Protein AF-A0A942BMK8-F1 (afdb_monomer)

Mean predicted aligned error: 6.66 Å

Secondary structure (DSSP, 8-state):
-HHHHHHHHHTT-EEEE---TT-TT-EEEEEE-TTS--EEEEEEEE-TTS-EEEEEEEE--TT-THHHHHHHHHHHHHHTT-----

pLDDT: mean 82.0, std 14.3, range [35.59, 95.75]

Radius of gyration: 13.51 Å; Cα contacts (8 Å, |Δi|>4): 136; chains: 1; bounding box: 29×40×32 Å

Foldseek 3Di:
DVQLVVLLVVVQWDKDWDADPVANPKTKIWIDHPPWDWIWIWIWHQDPVRDIDIDIDTGDDPTPPVNVVSVVSNVCRVPVPPDDDD

Sequence (86 aa):
MDRVLAALEGYGLDGRELGLASVPTGRHWHFRKPGEKGTLELTSVPGEDGMVELVVEVRRNRRGEWCADAVGVVERTAVGGDSGNA

Structure (mmCIF, N/CA/C/O backbone):
data_AF-A0A942BMK8-F1
#
_entry.id   AF-A0A942BMK8-F1
#
loop_
_atom_site.group_PDB
_atom_site.id
_atom_site.type_symbol
_atom_site.label_atom_id
_atom_site.label_alt_id
_atom_site.label_comp_id
_atom_site.label_asym_id
_atom_site.label_entity_id
_atom_site.label_seq_id
_atom_site.pdbx_PDB_ins_code
_atom_site.Cartn_x
_atom_site.Cartn_y
_atom_site.Cartn_z
_atom_site.occupancy
_ato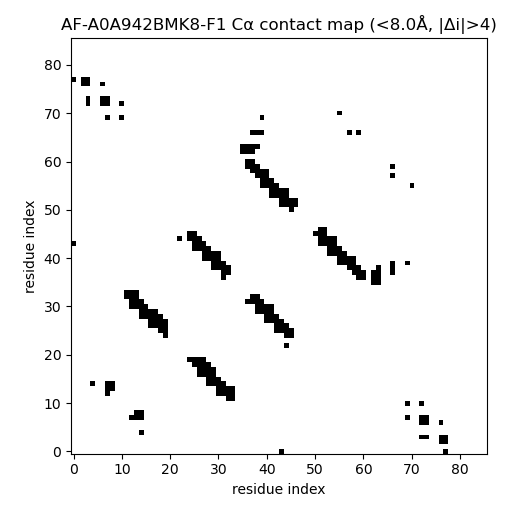m_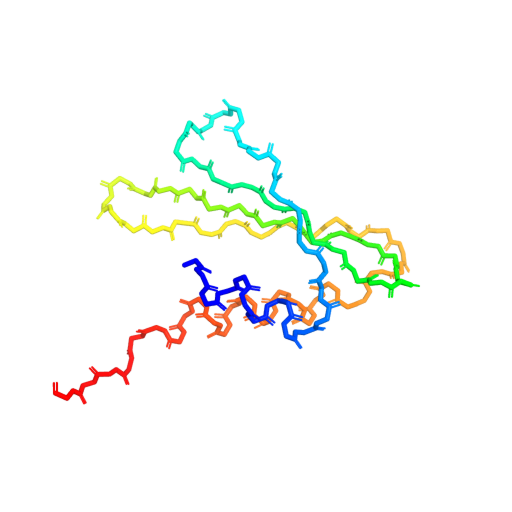site.B_iso_or_equiv
_atom_site.auth_seq_id
_atom_site.auth_comp_id
_atom_site.auth_asym_id
_atom_site.auth_atom_id
_atom_site.pdbx_PDB_model_num
ATOM 1 N N . MET A 1 1 ? 4.539 -9.025 -4.431 1.00 84.38 1 MET A N 1
ATOM 2 C CA . MET A 1 1 ? 3.906 -7.753 -4.022 1.00 84.38 1 MET A CA 1
ATOM 3 C C . MET A 1 1 ? 2.420 -7.924 -3.720 1.00 84.38 1 MET A C 1
ATOM 5 O O . MET A 1 1 ? 2.036 -7.660 -2.593 1.00 84.38 1 MET A O 1
ATOM 9 N N . ASP A 1 2 ? 1.599 -8.423 -4.646 1.00 87.94 2 ASP A N 1
ATOM 10 C CA . ASP A 1 2 ? 0.131 -8.490 -4.473 1.00 87.94 2 ASP A CA 1
ATOM 11 C C . ASP A 1 2 ? -0.331 -9.165 -3.174 1.00 87.94 2 ASP A C 1
ATOM 13 O O . ASP A 1 2 ? -1.235 -8.669 -2.508 1.00 87.94 2 ASP A O 1
ATOM 17 N N . ARG A 1 3 ? 0.350 -10.238 -2.745 1.00 90.12 3 ARG A N 1
ATOM 18 C CA . ARG A 1 3 ? 0.085 -10.886 -1.449 1.00 90.12 3 ARG A CA 1
ATOM 19 C C . ARG A 1 3 ? 0.286 -9.946 -0.257 1.00 90.12 3 ARG A C 1
ATOM 21 O O . ARG A 1 3 ? -0.526 -9.958 0.656 1.00 90.12 3 ARG A O 1
ATOM 28 N N . VAL A 1 4 ? 1.346 -9.133 -0.269 1.00 91.06 4 VAL A N 1
ATOM 29 C CA . VAL A 1 4 ? 1.636 -8.155 0.794 1.00 91.06 4 VAL A CA 1
ATOM 30 C C . VAL A 1 4 ? 0.553 -7.080 0.826 1.00 91.06 4 VAL A C 1
ATOM 32 O O . VAL A 1 4 ? 0.051 -6.768 1.900 1.00 91.06 4 VAL A O 1
ATOM 35 N N . LEU A 1 5 ? 0.151 -6.562 -0.339 1.00 93.38 5 LEU A N 1
ATOM 36 C CA . LEU A 1 5 ? -0.917 -5.560 -0.432 1.00 93.38 5 LEU A CA 1
ATOM 37 C C . LEU A 1 5 ? -2.243 -6.115 0.115 1.00 93.38 5 LEU A C 1
ATOM 39 O O . LEU A 1 5 ? -2.850 -5.488 0.979 1.00 93.38 5 LEU A O 1
ATOM 43 N N . ALA A 1 6 ? -2.631 -7.323 -0.305 1.00 94.38 6 ALA A N 1
ATOM 44 C CA . ALA A 1 6 ? -3.842 -7.989 0.176 1.00 94.38 6 ALA A CA 1
ATOM 45 C C . ALA A 1 6 ? -3.792 -8.298 1.683 1.00 94.38 6 ALA A C 1
ATOM 47 O O . ALA A 1 6 ? -4.801 -8.187 2.376 1.00 94.38 6 ALA A O 1
ATOM 48 N N . ALA A 1 7 ? -2.623 -8.664 2.218 1.00 94.69 7 ALA A N 1
ATOM 49 C CA . ALA A 1 7 ? -2.458 -8.913 3.648 1.00 94.69 7 ALA A CA 1
ATOM 50 C C . ALA A 1 7 ? -2.595 -7.628 4.481 1.00 94.69 7 ALA A C 1
ATOM 52 O O . ALA A 1 7 ? -3.196 -7.657 5.553 1.00 94.69 7 ALA A O 1
ATOM 53 N N . LEU A 1 8 ? -2.075 -6.498 3.991 1.00 94.75 8 LEU A N 1
ATOM 54 C CA . LEU A 1 8 ? -2.231 -5.196 4.646 1.00 94.75 8 LEU A CA 1
ATOM 55 C C . LEU A 1 8 ? -3.683 -4.701 4.590 1.00 94.75 8 LEU A C 1
ATOM 57 O O . LEU A 1 8 ? -4.184 -4.188 5.588 1.00 94.75 8 LEU A O 1
ATOM 61 N N . GLU A 1 9 ? -4.378 -4.919 3.473 1.00 95.38 9 GLU A N 1
ATOM 62 C CA . GLU A 1 9 ? -5.811 -4.627 3.348 1.00 95.38 9 GLU A CA 1
ATOM 63 C C . GLU A 1 9 ? -6.645 -5.505 4.297 1.00 95.38 9 GLU A C 1
ATOM 65 O O . GLU A 1 9 ? -7.473 -4.998 5.051 1.00 95.38 9 GLU A O 1
ATOM 70 N N . GLY A 1 10 ? -6.350 -6.808 4.373 1.00 95.75 10 GLY A N 1
ATOM 71 C CA . GLY A 1 10 ? -6.969 -7.730 5.333 1.00 95.75 10 GLY A CA 1
ATOM 72 C C . GLY A 1 10 ? -6.655 -7.412 6.802 1.00 95.75 10 GLY A C 1
ATOM 73 O O . GLY A 1 10 ? -7.448 -7.733 7.685 1.00 95.75 10 GLY A O 1
ATOM 74 N N . TYR A 1 11 ? -5.534 -6.735 7.072 1.00 94.12 11 TYR A N 1
ATOM 75 C CA . TYR A 1 11 ? -5.197 -6.176 8.386 1.00 94.12 11 TYR A CA 1
ATOM 76 C C . TYR A 1 11 ? -5.970 -4.875 8.702 1.00 94.12 11 TYR A C 1
ATOM 78 O O . TYR A 1 11 ? -5.892 -4.350 9.815 1.00 94.12 11 TYR A O 1
ATOM 86 N N . GLY A 1 12 ? -6.752 -4.362 7.748 1.00 95.69 12 GLY A N 1
ATOM 87 C CA . GLY A 1 12 ? -7.576 -3.163 7.895 1.00 95.69 12 GLY A CA 1
ATOM 88 C C . GLY A 1 12 ? -6.842 -1.867 7.560 1.00 95.69 12 GLY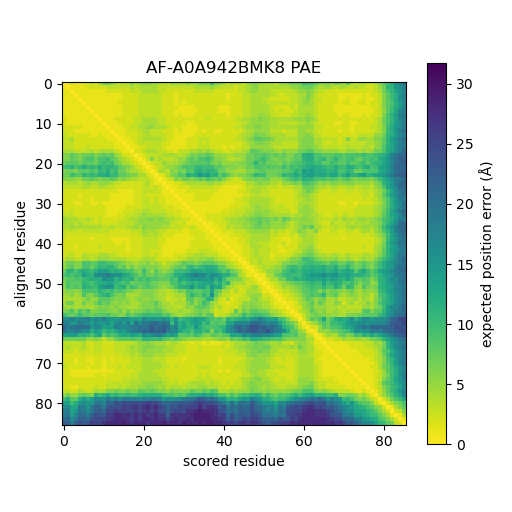 A C 1
ATOM 89 O O . GLY A 1 12 ? -7.149 -0.829 8.152 1.00 95.69 12 GLY A O 1
ATOM 90 N N . LEU A 1 13 ? -5.844 -1.918 6.671 1.00 95.06 13 LEU A N 1
ATOM 91 C CA . LEU A 1 13 ? -5.146 -0.729 6.187 1.00 95.06 13 LEU A CA 1
ATOM 92 C C . LEU A 1 13 ? -5.635 -0.310 4.806 1.00 95.06 13 LEU A C 1
ATOM 94 O O . LEU A 1 13 ? -5.688 -1.114 3.880 1.00 95.06 13 LEU A O 1
ATOM 98 N N . ASP A 1 14 ? -5.842 0.992 4.650 1.00 94.88 14 ASP A N 1
ATOM 99 C CA . ASP A 1 14 ? -6.124 1.617 3.367 1.00 94.88 14 ASP A CA 1
ATOM 100 C C . ASP A 1 14 ? -4.806 2.052 2.719 1.00 94.88 14 ASP A C 1
ATOM 102 O O . ASP A 1 14 ? -4.100 2.929 3.237 1.00 94.88 14 ASP A O 1
ATOM 106 N N . GLY A 1 15 ? -4.465 1.432 1.589 1.00 93.56 15 GLY A N 1
ATOM 107 C CA . GLY A 1 15 ? -3.265 1.731 0.809 1.00 93.56 15 GLY A CA 1
ATOM 108 C C . GLY A 1 15 ? -3.531 2.685 -0.353 1.00 93.56 15 GLY A C 1
ATOM 109 O O . GLY A 1 15 ? -4.474 2.504 -1.119 1.00 93.56 15 GLY A O 1
ATOM 110 N N . ARG A 1 16 ? -2.658 3.679 -0.542 1.00 94.44 16 ARG A N 1
ATOM 111 C CA . ARG A 1 16 ? -2.631 4.527 -1.743 1.00 94.44 16 ARG A CA 1
ATOM 112 C C . ARG A 1 16 ? -1.264 4.463 -2.407 1.00 94.44 16 ARG A C 1
ATOM 114 O O . ARG A 1 16 ? -0.270 4.814 -1.777 1.00 94.44 16 ARG A O 1
ATOM 121 N N . GLU A 1 17 ? -1.232 4.096 -3.685 1.00 94.25 17 GLU A N 1
ATOM 122 C CA . GLU A 1 17 ? -0.022 4.164 -4.510 1.00 94.25 17 GLU A CA 1
ATOM 123 C C . GLU A 1 17 ? 0.276 5.617 -4.911 1.00 94.25 17 GLU A C 1
ATOM 125 O O . GLU A 1 17 ? -0.625 6.359 -5.314 1.00 94.25 17 GLU A O 1
ATOM 130 N N . LEU A 1 18 ? 1.533 6.036 -4.763 1.00 87.88 18 LEU A N 1
ATOM 131 C CA . LEU A 1 18 ? 1.993 7.404 -5.036 1.00 87.88 18 LEU A CA 1
ATOM 132 C C . LEU A 1 18 ? 3.054 7.481 -6.147 1.00 87.88 18 LEU A C 1
ATOM 134 O O . LEU A 1 18 ? 3.382 8.582 -6.584 1.00 87.88 18 LEU A O 1
ATOM 138 N N . GLY A 1 19 ? 3.549 6.333 -6.626 1.00 78.75 19 GLY A N 1
ATOM 139 C CA . GLY A 1 19 ? 4.676 6.250 -7.562 1.00 78.75 19 GLY A CA 1
ATOM 140 C C . 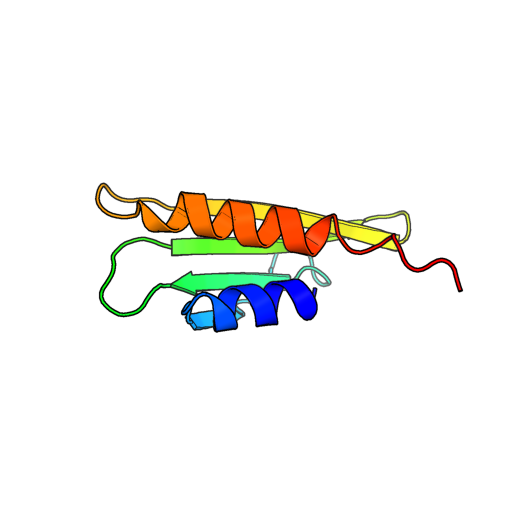GLY A 1 19 ? 6.013 6.639 -6.916 1.00 78.75 19 GLY A C 1
ATOM 141 O O 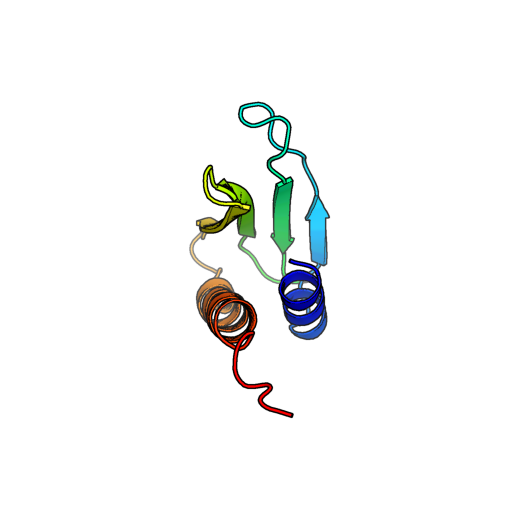. GLY A 1 19 ? 6.045 7.243 -5.844 1.00 78.75 19 GLY A O 1
ATOM 142 N N . LEU A 1 20 ? 7.133 6.281 -7.550 1.00 81.38 20 LEU A N 1
ATOM 143 C CA . LEU A 1 20 ? 8.473 6.595 -7.048 1.00 81.38 20 LEU A CA 1
ATOM 144 C C . LEU A 1 20 ? 9.288 7.332 -8.118 1.00 81.38 20 LEU A C 1
ATOM 146 O O . LEU A 1 20 ? 9.744 6.742 -9.090 1.00 81.38 20 LEU A O 1
ATOM 150 N N . ALA A 1 21 ? 9.473 8.643 -7.950 1.00 77.31 21 ALA A N 1
ATOM 151 C CA . ALA A 1 21 ? 10.103 9.482 -8.976 1.00 77.31 21 ALA A CA 1
ATOM 152 C C . ALA A 1 21 ? 11.583 9.139 -9.235 1.00 77.31 21 ALA A C 1
ATOM 154 O O . ALA A 1 21 ? 12.070 9.321 -10.347 1.00 77.31 21 ALA A O 1
ATOM 155 N N . SER A 1 22 ? 12.301 8.653 -8.219 1.00 79.75 22 SER A N 1
ATOM 156 C CA . SER A 1 22 ? 13.726 8.313 -8.305 1.00 79.75 22 SER A CA 1
ATOM 157 C C . SER A 1 22 ? 13.999 6.935 -8.913 1.00 79.75 22 SER A C 1
ATOM 159 O O . SER A 1 22 ? 15.126 6.681 -9.330 1.00 79.75 22 SER A O 1
ATOM 161 N N . VAL A 1 23 ? 12.996 6.053 -8.976 1.00 79.38 23 VAL A N 1
ATOM 162 C CA . VAL A 1 23 ? 13.131 4.687 -9.495 1.00 79.38 23 VAL A CA 1
ATOM 163 C C . VAL A 1 23 ? 11.923 4.400 -10.394 1.00 79.38 23 VAL A C 1
ATOM 165 O O . VAL A 1 23 ? 10.861 4.062 -9.878 1.00 79.38 23 VAL A O 1
ATOM 168 N N . PRO A 1 24 ? 12.049 4.519 -11.730 1.00 72.19 24 PRO A N 1
ATOM 169 C CA . PRO A 1 24 ? 10.908 4.463 -12.654 1.00 72.19 24 PRO A CA 1
ATOM 170 C C . PRO A 1 24 ? 10.077 3.172 -12.598 1.00 72.19 24 PRO A C 1
ATOM 172 O O . PRO A 1 24 ? 8.889 3.184 -12.902 1.00 72.19 24 PRO A O 1
ATOM 175 N N . THR A 1 25 ? 10.701 2.057 -12.223 1.00 82.25 25 THR A N 1
ATOM 176 C CA . THR A 1 25 ? 10.061 0.744 -12.040 1.00 82.25 25 THR A CA 1
ATOM 177 C C . THR A 1 25 ? 9.729 0.448 -10.577 1.00 82.25 25 THR A C 1
ATOM 179 O O . THR A 1 25 ? 9.111 -0.572 -10.266 1.00 82.25 25 THR A O 1
ATOM 182 N N . GLY A 1 26 ? 10.138 1.336 -9.672 1.00 85.50 26 GLY A N 1
ATOM 183 C CA . GLY A 1 26 ? 9.819 1.269 -8.264 1.00 85.50 26 GLY A CA 1
ATOM 184 C C . GLY A 1 26 ? 8.384 1.712 -8.011 1.00 85.50 26 GLY A C 1
ATOM 185 O O . GLY A 1 26 ? 7.838 2.592 -8.679 1.00 85.50 26 GLY A O 1
ATOM 186 N N . ARG A 1 27 ? 7.760 1.095 -7.015 1.00 90.12 27 ARG A N 1
ATOM 187 C CA . ARG A 1 27 ? 6.388 1.393 -6.603 1.00 90.12 27 ARG A CA 1
ATOM 188 C C . ARG A 1 27 ? 6.390 1.768 -5.136 1.00 90.12 27 ARG A C 1
ATOM 190 O O . ARG A 1 27 ? 7.142 1.194 -4.353 1.00 90.12 27 ARG A O 1
ATOM 197 N N . HIS A 1 28 ? 5.565 2.738 -4.775 1.00 92.25 28 HIS A N 1
ATOM 198 C CA . HIS A 1 28 ? 5.530 3.287 -3.429 1.00 92.25 28 HIS A CA 1
ATOM 199 C C . HIS A 1 28 ? 4.090 3.487 -2.976 1.00 92.25 28 HIS A C 1
ATOM 201 O O . HIS A 1 28 ? 3.272 4.035 -3.721 1.00 92.25 28 HIS A O 1
ATOM 207 N N . TRP A 1 29 ? 3.793 3.057 -1.754 1.00 93.88 29 TRP A N 1
ATOM 208 C CA . TRP A 1 29 ? 2.471 3.125 -1.151 1.00 93.88 29 TRP A CA 1
ATOM 209 C C . TRP A 1 29 ? 2.52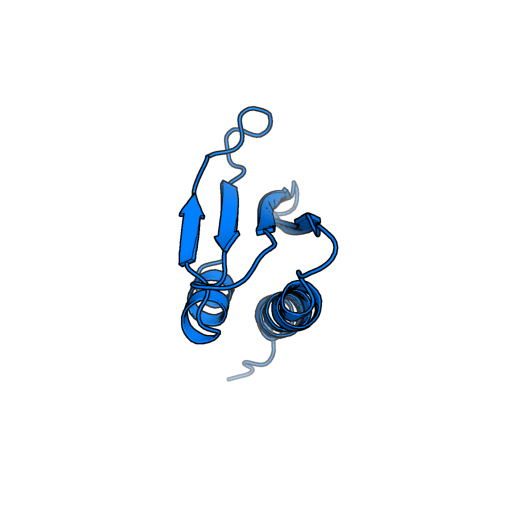8 3.756 0.226 1.00 93.88 29 TRP A C 1
ATOM 211 O O . TRP A 1 29 ? 3.415 3.469 1.026 1.00 93.88 29 TRP A O 1
ATOM 221 N N . HIS A 1 30 ? 1.507 4.549 0.524 1.00 94.00 30 HIS A N 1
ATOM 222 C CA . HIS A 1 30 ? 1.206 4.989 1.877 1.00 94.00 30 HIS A CA 1
ATOM 223 C C . HIS A 1 30 ? -0.007 4.225 2.391 1.00 94.00 30 HIS A C 1
ATOM 225 O O . HIS A 1 30 ? -1.089 4.315 1.808 1.00 94.00 30 HIS A O 1
ATOM 231 N N . PHE A 1 31 ? 0.165 3.537 3.512 1.00 94.12 31 PHE A N 1
ATOM 232 C CA . PHE A 1 31 ? -0.892 2.846 4.233 1.00 94.12 31 PHE A CA 1
ATOM 233 C C . PHE A 1 31 ? -1.297 3.612 5.484 1.00 94.12 31 PHE A C 1
ATOM 235 O O . PHE A 1 31 ? -0.458 4.131 6.232 1.00 94.12 31 PHE A O 1
ATOM 242 N N . ARG A 1 32 ? -2.604 3.653 5.732 1.00 93.50 32 ARG A N 1
ATOM 243 C CA . ARG A 1 32 ? -3.200 4.240 6.933 1.00 93.50 32 ARG A CA 1
ATOM 244 C C . ARG A 1 32 ? -4.225 3.287 7.514 1.00 93.50 32 ARG A C 1
ATOM 246 O O . ARG A 1 32 ? -4.902 2.589 6.773 1.00 93.50 32 ARG A O 1
ATOM 253 N N . LYS A 1 33 ? -4.378 3.312 8.833 1.00 93.25 33 LYS A N 1
ATOM 254 C CA . LYS A 1 33 ? -5.458 2.609 9.516 1.00 93.25 33 LYS A CA 1
ATOM 255 C C . LYS A 1 33 ? -6.601 3.587 9.812 1.00 93.25 33 LYS A C 1
ATOM 257 O O . LYS A 1 33 ? -6.347 4.603 10.470 1.00 93.25 33 LYS A O 1
ATOM 262 N N . PRO A 1 34 ? -7.832 3.342 9.328 1.00 91.62 34 PRO A N 1
ATOM 263 C CA . PRO A 1 34 ? -8.966 4.225 9.580 1.00 91.62 34 PRO A CA 1
ATOM 264 C C . PRO A 1 34 ? -9.164 4.510 11.071 1.00 91.62 34 PRO A C 1
ATOM 266 O O . PRO A 1 34 ? -9.148 3.605 11.900 1.00 91.62 34 PRO A O 1
ATOM 269 N N . GLY A 1 35 ? -9.336 5.785 11.424 1.00 89.75 35 GLY A N 1
ATOM 270 C CA . GLY A 1 35 ? -9.537 6.216 12.813 1.00 89.75 35 GLY A CA 1
ATOM 271 C C . GLY A 1 35 ? -8.273 6.259 13.683 1.00 89.75 35 GLY A C 1
ATOM 272 O O . GLY A 1 35 ? -8.323 6.803 14.787 1.00 89.75 35 GLY A O 1
ATOM 273 N N . GLU A 1 36 ? -7.130 5.774 13.194 1.00 88.94 36 GLU A N 1
ATOM 274 C CA . GLU A 1 36 ? -5.863 5.786 13.926 1.00 88.94 36 GLU A CA 1
ATOM 275 C C . GLU A 1 36 ? -4.850 6.776 13.325 1.00 88.94 36 GLU A C 1
ATOM 277 O O . GLU A 1 36 ? -4.981 7.256 12.198 1.00 88.94 36 GLU A O 1
ATOM 282 N N . LYS A 1 37 ? -3.823 7.140 14.104 1.00 87.50 37 LYS A N 1
ATOM 283 C CA . LYS A 1 37 ? -2.744 8.026 13.638 1.00 87.50 37 LYS A CA 1
ATOM 284 C C . LYS A 1 37 ? -1.533 7.204 13.215 1.00 87.50 37 LYS A C 1
ATOM 286 O O . LYS A 1 37 ? -1.239 6.189 13.825 1.00 87.50 37 LYS A O 1
ATOM 291 N N . GLY A 1 38 ? -0.775 7.701 12.244 1.00 87.50 38 GLY A N 1
ATOM 292 C CA . GLY A 1 38 ? 0.438 7.049 11.746 1.00 87.50 38 GLY A CA 1
ATOM 293 C C . GLY A 1 38 ? 0.360 6.796 10.248 1.00 87.50 38 GLY A C 1
ATOM 294 O O . GLY A 1 38 ? -0.695 6.944 9.629 1.00 87.50 38 GLY A O 1
ATOM 295 N N . THR A 1 39 ? 1.492 6.465 9.646 1.00 89.88 39 THR A N 1
ATOM 296 C CA . THR A 1 39 ? 1.561 6.036 8.251 1.00 89.88 39 THR A CA 1
ATOM 297 C C . THR A 1 39 ? 2.644 4.978 8.133 1.00 89.88 39 THR A C 1
ATOM 299 O O . THR A 1 39 ? 3.746 5.146 8.658 1.00 89.88 39 THR A O 1
ATOM 302 N N . LEU A 1 40 ? 2.300 3.884 7.466 1.00 91.31 40 LEU A N 1
ATOM 303 C CA . LEU A 1 40 ? 3.257 2.885 7.023 1.00 91.31 40 LEU A CA 1
ATOM 304 C C . LEU A 1 40 ? 3.547 3.180 5.554 1.00 91.31 40 LEU A C 1
ATOM 306 O O . LEU A 1 40 ? 2.633 3.182 4.733 1.00 91.31 40 LEU A O 1
ATOM 310 N N . GLU A 1 41 ? 4.795 3.467 5.234 1.00 92.88 41 GLU A N 1
ATOM 311 C CA . GLU A 1 41 ? 5.249 3.651 3.864 1.00 92.88 41 GLU A CA 1
ATOM 312 C C . GLU A 1 41 ? 5.895 2.338 3.403 1.00 92.88 41 GLU A C 1
ATOM 314 O O . GLU A 1 41 ? 6.741 1.766 4.091 1.00 92.88 41 GLU A O 1
ATOM 319 N N . LEU A 1 42 ? 5.460 1.826 2.254 1.00 91.44 42 LEU A N 1
ATOM 320 C CA . LEU A 1 42 ? 5.995 0.612 1.646 1.00 91.44 42 LEU A CA 1
ATOM 321 C C . LEU A 1 42 ? 6.547 0.966 0.274 1.00 91.44 42 LEU A C 1
ATOM 323 O O . LEU A 1 42 ? 5.858 1.590 -0.529 1.00 91.44 42 LEU A O 1
ATOM 327 N N . THR A 1 43 ? 7.762 0.525 -0.012 1.00 91.06 43 THR A N 1
ATOM 328 C CA . THR A 1 43 ? 8.404 0.712 -1.309 1.00 91.06 43 THR A CA 1
ATOM 329 C C . THR A 1 43 ? 8.862 -0.631 -1.848 1.00 91.06 43 THR A C 1
ATOM 331 O O . THR A 1 43 ? 9.473 -1.412 -1.128 1.00 91.06 43 THR A O 1
ATOM 334 N N . SER A 1 44 ? 8.583 -0.890 -3.121 1.00 89.44 44 SER A N 1
ATOM 335 C CA . SER A 1 44 ? 9.156 -1.997 -3.883 1.00 89.44 44 SER A CA 1
ATOM 336 C C . SER A 1 44 ? 10.113 -1.438 -4.908 1.00 89.44 44 SER A C 1
ATOM 338 O O . SER A 1 44 ? 9.693 -0.647 -5.753 1.00 89.44 44 SER A O 1
ATOM 340 N N . VAL A 1 45 ? 11.351 -1.909 -4.882 1.00 86.38 45 VAL A N 1
ATOM 341 C CA . VAL A 1 45 ? 12.363 -1.620 -5.892 1.00 86.38 45 VAL A CA 1
ATOM 342 C C . VAL A 1 45 ? 12.752 -2.943 -6.552 1.00 86.38 45 VAL A C 1
ATOM 344 O O . VAL A 1 45 ? 13.058 -3.899 -5.842 1.00 86.38 45 VAL A O 1
ATOM 347 N N . PRO A 1 46 ? 12.706 -3.057 -7.887 1.00 80.56 46 PRO A N 1
ATOM 348 C CA . PRO A 1 46 ? 13.273 -4.222 -8.552 1.00 80.56 46 PRO A CA 1
ATOM 349 C C . PRO A 1 46 ? 14.799 -4.202 -8.407 1.00 80.56 46 PRO A C 1
ATOM 351 O O . PRO A 1 46 ? 15.443 -3.209 -8.742 1.00 80.56 46 PRO A O 1
ATOM 354 N N . GLY A 1 47 ? 15.349 -5.296 -7.895 1.00 78.81 47 GLY A N 1
ATOM 355 C CA . GLY A 1 47 ? 16.776 -5.572 -7.818 1.00 78.81 47 GLY A CA 1
ATOM 356 C C . GLY A 1 47 ? 17.353 -5.969 -9.176 1.00 78.81 47 GLY A C 1
ATOM 357 O O . GLY A 1 47 ? 16.636 -6.381 -10.094 1.00 78.81 47 GLY A O 1
ATOM 358 N N . GLU A 1 48 ? 18.671 -5.838 -9.309 1.00 73.50 48 GLU A N 1
ATOM 359 C CA . GLU A 1 48 ? 19.402 -6.121 -10.554 1.00 73.50 48 GLU A CA 1
ATOM 360 C C . GLU A 1 48 ? 19.409 -7.614 -10.929 1.00 73.50 48 GLU A C 1
ATOM 362 O O . GLU A 1 48 ? 19.584 -7.968 -12.093 1.00 73.50 48 GLU A O 1
ATOM 367 N N . ASP A 1 49 ? 19.175 -8.490 -9.957 1.00 78.06 49 ASP A N 1
ATOM 368 C CA . ASP A 1 49 ? 19.098 -9.947 -10.084 1.00 78.06 49 ASP A CA 1
ATOM 369 C C . ASP A 1 49 ? 17.675 -10.461 -10.387 1.00 78.06 49 ASP A C 1
ATOM 371 O O . ASP A 1 49 ? 17.444 -11.669 -10.449 1.00 78.06 49 ASP A O 1
ATOM 375 N N . GLY A 1 50 ? 16.713 -9.553 -10.588 1.00 70.38 50 GLY A N 1
ATOM 376 C CA . GLY A 1 50 ? 15.301 -9.888 -10.770 1.00 70.38 50 GLY A CA 1
ATOM 377 C C . GLY A 1 50 ? 14.546 -10.144 -9.462 1.00 70.38 50 GLY A C 1
ATOM 378 O O . GLY A 1 50 ? 13.346 -10.429 -9.508 1.00 70.38 50 GLY A O 1
ATOM 379 N N . MET A 1 51 ? 15.203 -10.009 -8.304 1.00 72.62 51 MET A N 1
ATOM 380 C CA . MET A 1 51 ? 14.542 -10.019 -7.000 1.00 72.62 51 MET A CA 1
ATOM 381 C C . MET 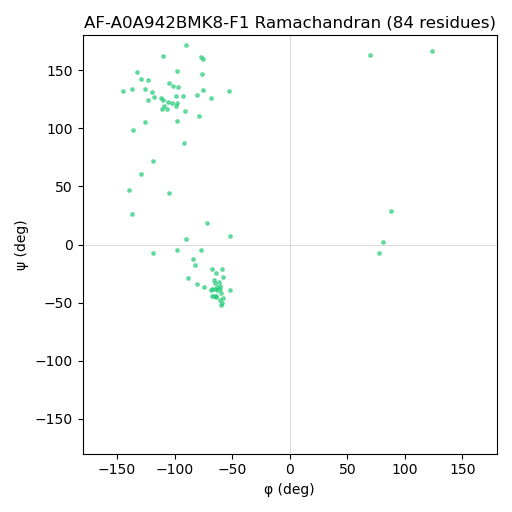A 1 51 ? 13.850 -8.677 -6.749 1.00 72.62 51 MET A C 1
ATOM 383 O O . MET A 1 51 ? 14.124 -7.679 -7.407 1.00 72.62 51 MET A O 1
ATOM 387 N N . VAL A 1 52 ? 12.908 -8.631 -5.808 1.00 76.12 52 VAL A N 1
ATOM 388 C CA . VAL A 1 52 ? 12.263 -7.375 -5.397 1.00 76.12 52 VAL A CA 1
ATOM 389 C C . VAL A 1 52 ? 12.737 -7.028 -3.998 1.00 76.12 52 VAL A C 1
ATOM 391 O O . VAL A 1 52 ? 12.468 -7.767 -3.052 1.00 76.12 52 VAL A O 1
ATOM 394 N N . GLU A 1 53 ? 13.387 -5.879 -3.860 1.00 80.75 53 GLU A N 1
ATOM 395 C CA . GLU A 1 53 ? 13.689 -5.296 -2.563 1.00 80.75 53 GLU A CA 1
ATOM 396 C C . GLU A 1 53 ? 12.457 -4.573 -2.024 1.00 80.75 53 GLU A C 1
ATOM 398 O O . GLU A 1 53 ? 11.837 -3.741 -2.697 1.00 80.75 53 GLU A O 1
ATOM 403 N N . LEU A 1 54 ? 12.096 -4.901 -0.785 1.00 79.94 54 LEU A N 1
ATOM 404 C CA . LEU A 1 54 ? 11.025 -4.239 -0.057 1.00 79.94 54 LEU A CA 1
ATOM 405 C C . LEU A 1 54 ? 11.629 -3.347 1.018 1.00 79.94 54 LEU A C 1
ATOM 407 O O . LEU A 1 54 ? 12.242 -3.831 1.966 1.00 79.94 54 LEU A O 1
ATOM 411 N N . VAL A 1 55 ? 11.405 -2.044 0.892 1.00 82.12 55 VAL A N 1
ATOM 412 C CA . VAL A 1 55 ? 11.755 -1.067 1.922 1.00 82.12 55 VAL A CA 1
ATOM 413 C C . VAL A 1 55 ? 10.483 -0.680 2.657 1.00 82.12 55 VAL A C 1
ATOM 415 O O . VAL A 1 55 ? 9.523 -0.197 2.052 1.00 82.12 55 VAL A O 1
ATOM 418 N N . VAL A 1 56 ? 10.479 -0.894 3.970 1.00 80.12 56 VAL A N 1
ATOM 419 C CA . VAL A 1 56 ? 9.366 -0.537 4.850 1.00 80.12 56 VAL A CA 1
ATOM 420 C C . VAL A 1 56 ? 9.810 0.610 5.745 1.00 80.12 56 VAL A C 1
ATOM 422 O O . VAL A 1 56 ? 10.718 0.452 6.558 1.00 80.12 56 VAL A O 1
ATOM 425 N N . GLU A 1 57 ? 9.168 1.766 5.610 1.00 81.81 57 GLU A N 1
ATOM 426 C CA . GLU A 1 57 ? 9.427 2.929 6.452 1.00 81.81 57 GLU A CA 1
ATOM 427 C C . GLU A 1 57 ? 8.210 3.206 7.339 1.00 81.81 57 GLU A C 1
ATOM 429 O O . GLU A 1 57 ? 7.077 3.361 6.883 1.00 81.81 57 GLU A O 1
ATOM 434 N N . VAL A 1 58 ? 8.439 3.280 8.650 1.00 79.88 58 VAL A N 1
ATOM 435 C CA . VAL A 1 58 ? 7.390 3.610 9.616 1.00 79.88 58 VAL A CA 1
ATOM 436 C C . VAL A 1 58 ? 7.478 5.086 9.970 1.00 79.88 58 VAL A C 1
ATOM 438 O O . VAL A 1 58 ? 8.323 5.504 10.766 1.00 79.88 58 VAL A O 1
ATOM 441 N N . ARG A 1 59 ? 6.535 5.879 9.458 1.00 75.44 59 ARG A N 1
ATOM 442 C CA . ARG A 1 59 ? 6.364 7.272 9.877 1.00 75.44 59 ARG A CA 1
ATOM 443 C C . ARG A 1 59 ? 5.359 7.358 11.012 1.00 75.44 59 ARG A C 1
ATOM 445 O O . ARG A 1 59 ? 4.155 7.559 10.829 1.00 75.44 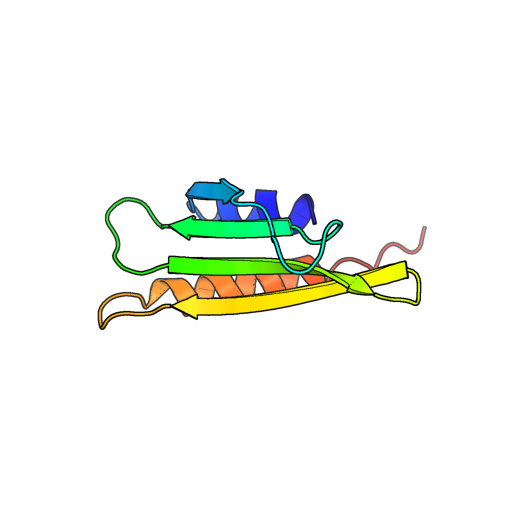59 ARG A O 1
ATOM 452 N N . ARG A 1 60 ? 5.877 7.209 12.232 1.00 66.94 60 ARG A N 1
ATOM 453 C CA . ARG A 1 60 ? 5.095 7.363 13.463 1.00 66.94 60 ARG A CA 1
ATOM 454 C C . ARG A 1 60 ? 5.181 8.788 14.010 1.00 66.94 60 ARG A C 1
ATOM 456 O O . ARG A 1 60 ? 6.256 9.290 14.314 1.00 66.94 60 ARG A O 1
ATOM 463 N N . ASN A 1 61 ? 4.020 9.383 14.269 1.00 59.53 61 ASN A N 1
ATOM 464 C CA . ASN A 1 61 ? 3.874 10.300 15.401 1.00 59.53 61 ASN A CA 1
ATOM 465 C C . ASN A 1 61 ? 3.430 9.471 16.626 1.00 59.53 61 ASN A C 1
ATOM 467 O O . ASN A 1 61 ? 3.110 8.295 16.477 1.00 59.53 61 ASN A O 1
ATOM 471 N N . ARG A 1 62 ? 3.395 10.057 17.832 1.00 54.03 62 ARG A N 1
ATOM 472 C CA . ARG A 1 62 ? 3.208 9.419 19.169 1.00 54.03 62 ARG A CA 1
ATOM 473 C C . ARG A 1 62 ? 1.994 8.466 19.378 1.00 54.03 62 ARG A C 1
ATOM 475 O O . ARG A 1 62 ? 1.719 8.118 20.515 1.00 54.03 62 ARG A O 1
ATOM 482 N N . ARG A 1 63 ? 1.227 8.103 18.341 1.00 58.47 63 ARG A N 1
ATOM 483 C CA . ARG A 1 63 ? 0.003 7.273 18.371 1.00 58.47 63 ARG A CA 1
ATOM 484 C C . ARG A 1 63 ? -0.073 6.223 17.236 1.00 58.47 63 ARG A C 1
ATOM 486 O O . ARG A 1 63 ? -1.169 5.877 16.822 1.00 58.47 63 ARG A O 1
ATOM 493 N N . GLY A 1 64 ? 1.065 5.775 16.701 1.00 66.88 64 GLY A N 1
ATOM 494 C CA . GLY A 1 64 ? 1.143 4.783 15.613 1.00 66.88 64 GLY A CA 1
ATOM 495 C C . GLY A 1 64 ? 1.573 3.387 16.066 1.00 66.88 64 GLY A C 1
ATOM 496 O O . GLY A 1 64 ? 2.452 2.806 15.439 1.00 66.88 64 GLY A O 1
ATOM 497 N N . GLU A 1 65 ? 1.029 2.873 17.175 1.00 81.06 65 GLU A N 1
ATOM 498 C CA . GLU A 1 65 ? 1.411 1.552 17.718 1.00 81.06 65 GLU A CA 1
ATOM 499 C C . GLU A 1 65 ? 1.120 0.414 16.726 1.00 81.06 65 GLU A C 1
ATOM 501 O O . GLU A 1 65 ? 1.951 -0.474 16.554 1.00 81.06 65 GLU A O 1
ATOM 506 N N . TRP A 1 66 ? 0.025 0.525 15.964 1.00 87.81 66 TRP A N 1
ATOM 507 C CA . TRP A 1 66 ? -0.357 -0.429 14.917 1.00 87.81 66 TRP A CA 1
ATOM 508 C C . TRP A 1 66 ? 0.687 -0.598 13.804 1.00 87.81 66 TRP A C 1
ATOM 510 O O . TRP A 1 66 ? 0.662 -1.606 13.096 1.00 87.81 66 TRP A O 1
ATOM 520 N N . CYS A 1 67 ? 1.592 0.371 13.612 1.00 86.94 67 CYS A N 1
ATOM 521 C CA . CYS A 1 67 ? 2.599 0.300 12.558 1.00 86.94 67 CYS A CA 1
ATOM 522 C C . CYS A 1 67 ? 3.582 -0.858 12.780 1.00 86.94 67 CYS A C 1
ATOM 524 O O . CYS A 1 67 ? 4.029 -1.443 11.801 1.00 86.94 67 CYS A O 1
ATOM 526 N N . ALA A 1 68 ? 3.902 -1.208 14.032 1.00 85.31 68 ALA A N 1
ATOM 527 C CA . ALA A 1 68 ? 4.807 -2.322 14.325 1.00 85.31 68 ALA A CA 1
ATOM 528 C C . ALA A 1 68 ? 4.185 -3.673 13.932 1.00 85.31 68 ALA A C 1
ATOM 530 O O . ALA A 1 68 ? 4.820 -4.480 13.256 1.00 85.31 68 ALA A O 1
ATOM 531 N N . ASP A 1 69 ? 2.912 -3.881 14.267 1.00 90.31 69 ASP A N 1
ATOM 532 C CA . ASP A 1 69 ? 2.176 -5.087 13.880 1.00 90.31 69 ASP A CA 1
ATOM 533 C C . ASP A 1 69 ? 2.048 -5.203 12.356 1.00 90.31 69 ASP A C 1
ATOM 535 O O . ASP A 1 69 ? 2.214 -6.289 11.793 1.00 90.31 69 ASP A O 1
ATOM 539 N N . ALA A 1 70 ? 1.814 -4.073 11.678 1.00 90.94 70 ALA A N 1
ATOM 540 C CA . ALA A 1 70 ? 1.736 -4.014 10.224 1.00 90.94 70 ALA A CA 1
ATOM 541 C C . ALA A 1 70 ? 3.074 -4.362 9.547 1.00 90.94 70 ALA A C 1
ATOM 543 O O . ALA A 1 70 ? 3.069 -5.077 8.547 1.00 90.94 70 ALA A O 1
ATOM 544 N N . VAL A 1 71 ? 4.218 -3.941 10.106 1.00 90.12 71 VAL A N 1
ATOM 545 C CA . VAL A 1 71 ? 5.546 -4.396 9.643 1.00 90.12 71 VAL A CA 1
ATOM 546 C C . VAL A 1 71 ? 5.648 -5.918 9.744 1.00 90.12 71 VAL A C 1
ATOM 548 O O . VAL A 1 71 ? 6.011 -6.569 8.768 1.00 90.12 71 VAL A O 1
ATOM 551 N N . GLY A 1 72 ? 5.219 -6.507 10.865 1.00 89.69 72 GLY A N 1
ATOM 552 C CA . GLY A 1 72 ? 5.209 -7.962 11.021 1.00 89.69 72 GLY A CA 1
ATOM 553 C C . GLY A 1 72 ? 4.316 -8.683 9.999 1.00 89.69 72 GLY A C 1
ATOM 554 O O . GLY A 1 72 ? 4.629 -9.800 9.584 1.00 89.69 72 GLY A O 1
ATOM 555 N N . VAL A 1 73 ? 3.210 -8.066 9.560 1.00 91.38 73 VAL A N 1
ATOM 556 C CA . VAL A 1 73 ? 2.384 -8.588 8.452 1.00 91.38 73 VAL A CA 1
ATOM 557 C C . VAL A 1 73 ? 3.177 -8.599 7.143 1.00 91.38 73 VAL A C 1
ATOM 559 O O . VAL A 1 73 ? 3.150 -9.612 6.439 1.00 91.38 73 VAL A O 1
ATOM 562 N N . VAL A 1 74 ? 3.907 -7.520 6.835 1.00 90.06 74 VAL A N 1
ATOM 563 C CA . VAL A 1 74 ? 4.769 -7.448 5.642 1.00 90.06 74 VAL A CA 1
ATOM 564 C C . VAL A 1 74 ? 5.830 -8.542 5.680 1.00 90.06 74 VAL A C 1
ATOM 566 O O . VAL A 1 74 ? 5.920 -9.312 4.729 1.00 90.06 74 VAL A O 1
ATOM 569 N N . GLU A 1 75 ? 6.577 -8.662 6.776 1.00 89.19 75 GLU A N 1
ATOM 570 C CA . GLU A 1 75 ? 7.673 -9.630 6.916 1.00 89.19 75 GLU A CA 1
ATOM 571 C C . GLU A 1 75 ? 7.196 -11.075 6.726 1.00 89.19 75 GLU A C 1
ATOM 573 O O . GLU A 1 75 ? 7.740 -11.807 5.898 1.00 89.19 75 GLU A O 1
ATOM 578 N N . ARG A 1 76 ? 6.124 -11.480 7.423 1.00 89.44 76 ARG A N 1
ATOM 579 C CA . ARG A 1 76 ? 5.568 -12.840 7.297 1.00 89.44 76 ARG A CA 1
ATOM 580 C C . ARG A 1 76 ? 5.100 -13.145 5.877 1.00 89.44 76 ARG A C 1
ATOM 582 O O . ARG A 1 76 ? 5.278 -14.260 5.394 1.00 89.44 76 ARG A O 1
ATOM 589 N N . THR A 1 77 ? 4.504 -12.159 5.213 1.00 87.94 77 THR A N 1
ATOM 590 C CA . THR A 1 77 ? 3.922 -12.340 3.877 1.00 87.94 77 THR A CA 1
ATOM 591 C C . THR A 1 77 ? 4.979 -12.296 2.775 1.00 87.94 77 THR A C 1
ATOM 593 O O . THR A 1 77 ? 4.852 -13.006 1.778 1.00 87.94 77 THR A O 1
ATOM 596 N N . ALA A 1 78 ? 6.019 -11.478 2.944 1.00 82.50 78 ALA A N 1
ATOM 597 C CA . ALA A 1 78 ? 7.120 -11.351 1.996 1.00 82.50 78 ALA A CA 1
ATOM 598 C C . ALA A 1 78 ? 8.067 -12.560 2.039 1.00 82.50 78 ALA A C 1
ATOM 600 O O . ALA A 1 78 ? 8.542 -12.988 0.992 1.00 82.50 78 ALA A O 1
ATOM 601 N N . VAL A 1 79 ? 8.304 -13.130 3.227 1.00 71.50 79 VAL A N 1
ATOM 602 C CA . VAL A 1 79 ? 9.226 -14.264 3.422 1.00 71.50 79 VAL A CA 1
ATOM 603 C C . VAL A 1 79 ? 8.531 -15.621 3.245 1.00 71.50 79 VAL A C 1
ATOM 605 O O . VAL A 1 79 ? 9.155 -16.576 2.793 1.00 71.50 79 VAL A O 1
ATOM 608 N N . GLY A 1 80 ? 7.225 -15.728 3.515 1.00 58.88 80 GLY A N 1
ATOM 609 C CA . GLY A 1 80 ? 6.451 -16.976 3.396 1.00 58.88 80 GLY A CA 1
ATOM 610 C C . GLY A 1 80 ? 6.168 -17.461 1.962 1.00 58.88 80 GLY A C 1
ATOM 611 O O . GLY A 1 80 ? 5.226 -18.221 1.749 1.00 58.88 80 GLY A O 1
ATOM 612 N N . GLY A 1 81 ? 6.922 -16.986 0.967 1.00 50.25 81 GLY A N 1
ATOM 613 C CA . GLY A 1 81 ? 6.698 -17.250 -0.455 1.00 50.25 81 GLY A CA 1
ATOM 614 C C . GLY A 1 81 ? 7.278 -18.557 -0.998 1.00 50.25 81 GLY A C 1
ATOM 615 O O . GLY A 1 81 ? 6.877 -18.937 -2.093 1.00 50.25 81 GLY A O 1
ATOM 616 N N . ASP A 1 82 ? 8.152 -19.252 -0.259 1.00 48.38 82 ASP A N 1
ATOM 617 C CA . ASP A 1 82 ? 8.935 -20.379 -0.796 1.00 48.38 82 ASP A CA 1
ATOM 618 C C . ASP A 1 82 ? 8.855 -21.652 0.069 1.00 48.38 82 ASP A C 1
ATOM 620 O O . ASP A 1 82 ? 9.819 -22.153 0.644 1.00 48.38 82 ASP A O 1
ATOM 624 N N . SER A 1 83 ? 7.642 -22.182 0.229 1.00 45.56 83 SER A N 1
ATOM 625 C CA . SER A 1 83 ? 7.412 -23.510 0.826 1.00 45.56 83 SER A CA 1
ATOM 626 C C . SER A 1 83 ? 6.315 -24.255 0.070 1.00 45.56 83 SER A C 1
ATOM 628 O O . SER A 1 83 ? 5.368 -24.767 0.658 1.00 45.56 83 SER A O 1
ATOM 630 N N . GLY A 1 84 ? 6.409 -24.258 -1.258 1.00 37.50 84 GLY A N 1
ATOM 631 C CA . GLY A 1 84 ? 5.536 -25.021 -2.145 1.00 37.50 84 GLY A CA 1
ATOM 632 C C . G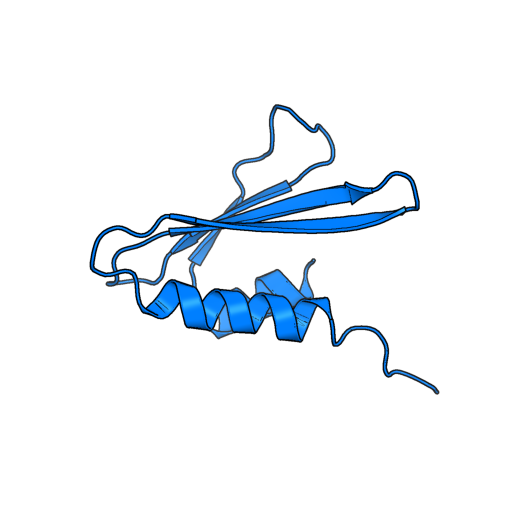LY A 1 84 ? 6.348 -26.028 -2.945 1.00 37.50 84 GLY A C 1
ATOM 633 O O . GLY A 1 84 ? 6.547 -25.836 -4.135 1.00 37.50 84 GLY A O 1
ATOM 634 N N . ASN A 1 85 ? 6.831 -27.078 -2.280 1.00 38.59 85 ASN A N 1
ATOM 635 C CA . ASN A 1 85 ? 7.268 -28.295 -2.955 1.00 38.59 85 ASN A CA 1
ATOM 636 C C . ASN A 1 85 ? 6.008 -29.104 -3.302 1.00 38.59 85 ASN A C 1
ATOM 638 O O . ASN A 1 85 ? 5.332 -29.589 -2.390 1.00 38.59 85 ASN A O 1
ATOM 642 N N . ALA A 1 86 ? 5.681 -29.204 -4.588 1.00 35.59 86 ALA A N 1
ATOM 643 C CA . ALA A 1 86 ? 4.757 -30.184 -5.155 1.00 35.59 86 ALA A CA 1
ATOM 644 C C . ALA A 1 86 ? 5.192 -30.509 -6.586 1.00 35.59 86 ALA A C 1
ATOM 646 O O . ALA A 1 86 ? 5.422 -29.547 -7.353 1.00 35.59 86 ALA A O 1
#

Solvent-accessible surface area (backbone atoms only — not comparable to full-atom values): 5105 Å² total; per-residue (Å²): 107,70,67,38,55,53,51,43,41,74,73,54,32,55,73,44,80,71,58,33,92,93,37,90,82,23,43,27,32,46,29,34,43,84,98,58,51,47,36,38,35,42,33,40,37,72,42,98,85,75,48,72,46,75,51,78,46,77,52,64,56,105,60,26,71,66,49,59,60,50,49,53,51,42,52,56,50,66,65,68,72,82,81,77,90,128

Nearest PDB structures (foldseek):
  9hcj-assembly1_R0  TM=5.273E-01  e=1.944E+00  Dictyostelium discoideum
  4hh4-assembly1_D  TM=4.486E-01  e=1.282E+00  Streptomyces caelestis
  3n4s-assembly1_B  TM=4.647E-01  e=2.617E+00  Saccharomyces cerevisiae
  4hgy-assembly1_E  TM=3.896E-01  e=1.533E+00  Streptomyces caelestis